Protein AF-A0A4U1ILH5-F1 (afdb_monomer_lite)

pLDDT: mean 87.6, std 11.23, range [43.59, 98.12]

Structure (mmCIF, N/CA/C/O backbone):
data_AF-A0A4U1ILH5-F1
#
_entry.id   AF-A0A4U1ILH5-F1
#
loop_
_atom_site.group_PDB
_atom_site.id
_atom_site.type_symbol
_atom_site.label_atom_id
_atom_site.label_alt_id
_atom_site.label_comp_id
_atom_site.label_asym_id
_atom_site.label_entity_id
_atom_site.label_seq_id
_atom_site.pdbx_PDB_ins_code
_atom_site.Cartn_x
_atom_site.Cartn_y
_atom_site.Cartn_z
_atom_site.occupancy
_atom_site.B_iso_or_equiv
_atom_site.auth_seq_id
_atom_site.auth_comp_id
_atom_site.auth_asym_id
_atom_site.auth_atom_id
_atom_site.pdbx_PDB_model_num
ATOM 1 N N . MET A 1 1 ? -15.796 -7.230 16.077 1.00 59.97 1 MET A N 1
ATOM 2 C CA . MET A 1 1 ? -16.077 -6.084 16.962 1.00 59.97 1 MET A CA 1
ATOM 3 C C . MET A 1 1 ? -17.569 -5.803 16.895 1.00 59.97 1 MET A C 1
ATOM 5 O O . MET A 1 1 ? -18.094 -5.691 15.792 1.00 59.97 1 MET A O 1
ATOM 9 N N . SER A 1 2 ? -18.261 -5.819 18.030 1.00 82.00 2 SER A N 1
ATOM 10 C CA . SER A 1 2 ? -19.707 -5.588 18.134 1.00 82.00 2 SER A CA 1
ATOM 11 C C . SER A 1 2 ? -20.023 -4.093 18.193 1.00 82.00 2 SER A C 1
ATOM 13 O O . SER A 1 2 ? -19.192 -3.300 18.627 1.00 82.00 2 SER A O 1
ATOM 15 N N . ALA A 1 3 ? -21.247 -3.700 17.831 1.00 75.50 3 ALA A N 1
ATOM 16 C CA . ALA A 1 3 ? -21.718 -2.323 18.009 1.00 75.50 3 ALA A CA 1
ATOM 17 C C . ALA A 1 3 ? -21.607 -1.857 19.474 1.00 75.50 3 ALA A C 1
ATOM 19 O O . ALA A 1 3 ? -21.273 -0.705 19.725 1.00 75.50 3 ALA A O 1
ATOM 20 N N . LYS A 1 4 ? -21.804 -2.773 20.436 1.00 81.50 4 LYS A N 1
ATOM 21 C CA . LYS A 1 4 ? -21.610 -2.495 21.869 1.00 81.50 4 LYS A CA 1
ATOM 22 C C . LYS A 1 4 ? -20.158 -2.173 22.228 1.00 81.50 4 LYS A C 1
ATOM 24 O O . LYS A 1 4 ? -19.938 -1.301 23.060 1.00 81.50 4 LYS A O 1
ATOM 29 N N . ASP A 1 5 ? -19.198 -2.841 21.590 1.00 84.88 5 ASP A N 1
ATOM 30 C CA . ASP A 1 5 ? -17.770 -2.619 21.846 1.00 84.88 5 ASP A CA 1
ATOM 31 C C . ASP A 1 5 ? -17.355 -1.223 21.368 1.00 84.88 5 ASP A C 1
ATOM 33 O O . ASP A 1 5 ? -16.575 -0.545 22.025 1.00 84.88 5 ASP A O 1
ATOM 37 N N . ILE A 1 6 ? -17.928 -0.767 20.248 1.00 82.69 6 ILE A N 1
ATOM 38 C CA . ILE A 1 6 ? -17.689 0.578 19.717 1.00 82.69 6 ILE A CA 1
ATOM 39 C C . ILE A 1 6 ? -18.263 1.636 20.664 1.00 82.69 6 ILE A C 1
ATOM 41 O O . ILE A 1 6 ? -17.571 2.599 20.968 1.00 82.69 6 ILE A O 1
ATOM 45 N N . THR A 1 7 ? -19.497 1.469 21.154 1.00 85.44 7 THR A N 1
ATOM 46 C CA . THR A 1 7 ? -20.119 2.445 22.068 1.00 85.44 7 THR A CA 1
ATOM 47 C C . THR A 1 7 ? -19.327 2.602 23.363 1.00 85.44 7 THR A C 1
ATOM 49 O O . THR A 1 7 ? -19.030 3.728 23.742 1.00 85.44 7 THR A O 1
ATOM 52 N N . ALA A 1 8 ? -18.912 1.494 23.985 1.00 85.94 8 ALA A N 1
ATOM 53 C CA . ALA A 1 8 ? -18.105 1.540 25.205 1.00 85.94 8 ALA A CA 1
ATOM 54 C C . ALA A 1 8 ? -16.776 2.286 24.993 1.00 85.94 8 ALA A C 1
ATOM 56 O O . ALA A 1 8 ? -16.373 3.085 25.829 1.00 85.94 8 ALA A O 1
ATOM 57 N N . LEU A 1 9 ? -16.131 2.081 23.841 1.00 85.44 9 LEU A N 1
ATOM 58 C CA . LEU A 1 9 ? -14.863 2.730 23.510 1.00 85.44 9 LEU A CA 1
ATOM 59 C C . LEU A 1 9 ? -15.027 4.233 23.233 1.00 85.44 9 LEU A C 1
ATOM 61 O O . LEU A 1 9 ? -14.127 5.011 23.528 1.00 85.44 9 LEU A O 1
ATOM 65 N N . LEU A 1 10 ? -16.173 4.653 22.686 1.00 88.69 10 LEU A N 1
ATOM 66 C CA . LEU A 1 10 ? -16.494 6.069 22.478 1.00 88.69 10 LEU A CA 1
ATOM 67 C C . LEU A 1 10 ? -16.787 6.800 23.794 1.00 88.69 10 LEU A C 1
ATOM 69 O O . LEU A 1 10 ? -16.413 7.965 23.916 1.00 88.69 10 LEU A O 1
ATOM 73 N N . ASP A 1 11 ? -17.404 6.126 24.767 1.00 90.56 11 ASP A N 1
ATOM 74 C CA . ASP A 1 11 ? -17.712 6.695 26.088 1.00 90.56 11 ASP A CA 1
ATOM 75 C C . ASP A 1 11 ? -16.444 6.992 26.913 1.00 90.56 11 ASP A C 1
ATOM 77 O O . ASP A 1 11 ? -16.452 7.862 27.784 1.00 90.56 11 ASP A O 1
ATOM 81 N N . GLU A 1 12 ? -15.336 6.307 26.620 1.00 93.38 12 GLU A N 1
ATOM 82 C CA . GLU A 1 12 ? -14.029 6.546 27.244 1.00 93.38 12 GLU A CA 1
ATOM 83 C C . GLU A 1 12 ? -13.269 7.740 26.632 1.00 93.38 12 GLU A C 1
ATOM 85 O O . GLU A 1 12 ? -12.266 8.197 27.190 1.00 93.38 12 GLU A O 1
ATOM 90 N N . LEU A 1 13 ? -13.719 8.275 25.490 1.00 92.12 13 LEU A N 1
ATOM 91 C CA . LEU A 1 13 ? -13.038 9.380 24.818 1.00 92.12 13 LEU A CA 1
ATOM 92 C C . LEU A 1 13 ? -13.353 10.730 25.468 1.00 92.12 13 LEU A C 1
ATOM 94 O O . LEU A 1 13 ? -14.481 11.046 25.839 1.00 92.12 13 LEU A O 1
ATOM 98 N N . SER A 1 14 ? -12.346 11.604 25.503 1.00 95.06 14 SER A N 1
ATOM 99 C CA . SER A 1 14 ? -12.575 13.019 25.796 1.00 95.06 14 SER A CA 1
ATOM 100 C C . SER A 1 14 ? -13.449 13.668 24.708 1.00 95.06 14 SER A C 1
ATOM 102 O O . SER A 1 14 ? -13.472 13.186 23.570 1.00 95.06 14 SER A O 1
ATOM 104 N N . PRO A 1 15 ? -14.093 14.821 24.976 1.00 93.56 15 PRO A N 1
ATOM 105 C CA . PRO A 1 15 ? -14.851 15.549 23.954 1.00 93.56 15 PRO A CA 1
ATOM 106 C C . PRO A 1 15 ? -14.040 15.858 22.686 1.00 93.56 15 PRO A C 1
ATOM 108 O O . PRO A 1 15 ? -14.568 15.805 21.578 1.00 93.56 15 PRO A O 1
ATOM 111 N N . ALA A 1 16 ? -12.739 16.132 22.833 1.00 91.69 16 ALA A N 1
ATOM 112 C CA . ALA A 1 16 ? -11.839 16.342 21.700 1.00 91.69 16 ALA A CA 1
ATOM 113 C C . ALA A 1 16 ? -11.599 15.045 20.902 1.00 91.69 16 ALA A C 1
ATOM 115 O O . ALA A 1 16 ? -11.564 15.067 19.669 1.00 91.69 16 ALA A O 1
ATOM 116 N N . GLY A 1 17 ? -11.476 13.908 21.594 1.00 89.62 17 GLY A N 1
ATOM 117 C CA . GLY A 1 17 ? -11.388 12.589 20.968 1.00 89.62 17 GLY A CA 1
ATOM 118 C C . GLY A 1 17 ? -12.653 12.246 20.182 1.00 89.62 17 GLY A C 1
ATOM 119 O O . GLY A 1 17 ? -12.566 11.893 19.008 1.00 89.62 17 GLY A O 1
ATOM 120 N N . LEU A 1 18 ? -13.829 12.450 20.779 1.00 92.06 18 LEU A N 1
ATOM 121 C CA . LEU A 1 18 ? -15.114 12.224 20.115 1.00 92.06 18 LEU A CA 1
ATOM 122 C C . LEU A 1 18 ? -15.286 13.118 18.877 1.00 92.06 18 LEU A C 1
ATOM 124 O O . LEU A 1 18 ? -15.651 12.627 17.810 1.00 92.06 18 LEU A O 1
ATOM 128 N N . ALA A 1 19 ? -14.939 14.406 18.975 1.00 90.44 19 ALA A N 1
ATOM 129 C CA . ALA A 1 19 ? -14.970 15.330 17.838 1.00 90.44 19 ALA A CA 1
ATOM 130 C C . ALA A 1 19 ? -14.046 14.882 16.689 1.00 90.44 19 ALA A C 1
ATOM 132 O O . ALA A 1 19 ? -14.387 15.042 15.515 1.00 90.44 19 ALA A O 1
ATOM 133 N N . SER A 1 20 ? -12.899 14.284 17.019 1.00 89.50 20 SER A N 1
ATOM 134 C CA . SER A 1 20 ? -11.957 13.744 16.033 1.00 89.50 20 SER A CA 1
ATOM 135 C C . SER A 1 20 ? -12.540 12.524 15.316 1.00 89.50 20 SER A C 1
ATOM 137 O O . SER A 1 20 ? -12.466 12.434 14.089 1.00 89.50 20 SER A O 1
ATOM 139 N N . VAL A 1 21 ? -13.195 11.623 16.057 1.00 90.62 21 VAL A N 1
ATOM 140 C CA . VAL A 1 21 ? -13.907 10.469 15.484 1.00 90.62 21 VAL A CA 1
ATOM 141 C C . VAL A 1 21 ? -15.063 10.920 14.592 1.00 90.62 21 VAL A C 1
ATOM 143 O O . VAL A 1 21 ? -15.218 10.409 13.483 1.00 90.62 21 VAL A O 1
ATOM 146 N N . GLU A 1 22 ? -15.855 11.906 15.017 1.00 91.88 22 GLU A N 1
ATOM 147 C CA . GLU A 1 22 ? -16.930 12.459 14.189 1.00 91.88 22 GLU A CA 1
ATOM 148 C C . GLU A 1 22 ? -16.410 13.072 12.887 1.00 91.88 22 GLU A C 1
ATOM 150 O O . GLU A 1 22 ? -16.999 12.854 11.823 1.00 91.88 22 GLU A O 1
ATOM 155 N N . ALA A 1 23 ? -15.324 13.847 12.959 1.00 90.44 23 ALA A N 1
ATOM 156 C CA . ALA A 1 23 ? -14.700 14.457 11.792 1.00 90.44 23 ALA A CA 1
ATOM 157 C C . ALA A 1 23 ? -14.208 13.386 10.811 1.00 90.44 23 ALA A C 1
ATOM 159 O O . ALA A 1 23 ? -14.522 13.454 9.621 1.00 90.44 23 ALA A O 1
ATOM 160 N N . PHE A 1 24 ? -13.537 12.349 11.318 1.00 87.62 24 PHE A N 1
ATOM 161 C CA . PHE A 1 24 ? -13.109 11.205 10.519 1.00 87.62 24 PHE A CA 1
ATOM 162 C C . PHE A 1 24 ? -14.300 10.486 9.869 1.00 87.62 24 PHE A 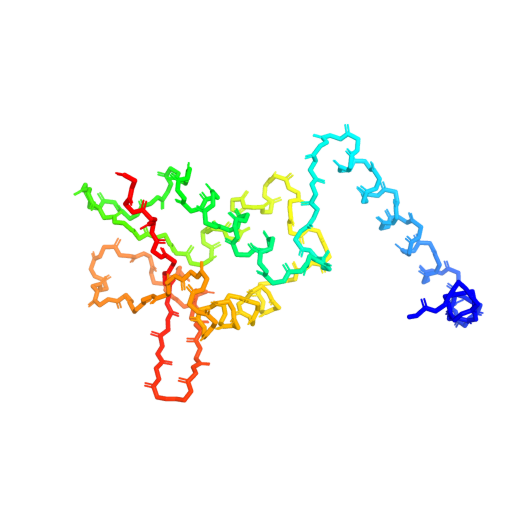C 1
ATOM 164 O O . PHE A 1 24 ? -14.310 10.257 8.662 1.00 87.62 24 PHE A O 1
ATOM 171 N N . ALA A 1 25 ? -15.362 10.208 10.629 1.00 88.88 25 ALA A N 1
ATOM 172 C CA . ALA A 1 25 ? -16.563 9.562 10.105 1.00 88.88 25 ALA A CA 1
ATOM 173 C C . ALA A 1 25 ? -17.274 10.410 9.033 1.00 88.88 25 ALA A C 1
ATOM 175 O O . ALA A 1 25 ? -17.847 9.871 8.085 1.00 88.88 25 ALA A O 1
ATOM 176 N N . ARG A 1 26 ? -17.263 11.746 9.148 1.00 89.62 26 ARG A N 1
ATOM 177 C CA . ARG A 1 26 ? -17.743 12.645 8.079 1.00 89.62 26 ARG A CA 1
ATOM 178 C C . ARG A 1 26 ? -16.872 12.519 6.832 1.00 89.62 26 ARG A C 1
ATOM 180 O O . ARG A 1 26 ? -17.424 12.311 5.757 1.00 89.62 26 ARG A O 1
ATOM 187 N N . GLN A 1 27 ? -15.553 12.551 6.987 1.00 87.62 27 GLN A N 1
ATOM 188 C CA . GLN A 1 27 ? -14.617 12.425 5.873 1.00 87.62 27 GLN A CA 1
ATOM 189 C C . GLN A 1 27 ? -14.785 11.097 5.121 1.00 87.62 27 GLN A C 1
ATOM 191 O O . GLN A 1 27 ? -14.866 11.104 3.894 1.00 87.62 27 GLN A O 1
ATOM 196 N N . VAL A 1 28 ? -14.899 9.971 5.834 1.00 86.50 28 VAL A N 1
ATOM 197 C CA . VAL A 1 28 ? -15.136 8.651 5.221 1.00 86.50 28 VAL A CA 1
ATOM 198 C C . VAL A 1 28 ? -16.449 8.641 4.436 1.00 86.50 28 VAL A C 1
ATOM 200 O O . VAL A 1 28 ? -16.453 8.266 3.267 1.00 86.50 28 VAL A O 1
ATOM 203 N N . ARG A 1 29 ? -17.545 9.153 5.012 1.00 86.56 29 ARG A N 1
ATOM 204 C CA . ARG A 1 29 ? -18.833 9.248 4.298 1.00 86.56 29 ARG A CA 1
ATOM 205 C C . ARG A 1 29 ? -18.760 10.117 3.046 1.00 86.56 29 ARG A C 1
ATOM 207 O O . ARG A 1 29 ? -19.399 9.806 2.044 1.00 86.56 29 ARG A O 1
ATOM 214 N N . ASP A 1 30 ? -18.017 11.218 3.086 1.00 88.56 30 ASP A N 1
ATOM 215 C CA . ASP A 1 30 ? -17.862 12.095 1.923 1.00 88.56 30 ASP A CA 1
ATOM 216 C C . ASP A 1 30 ? -17.076 11.406 0.796 1.00 88.56 30 ASP A C 1
ATOM 218 O O . ASP A 1 30 ? -17.391 11.595 -0.381 1.00 88.56 30 ASP A O 1
ATOM 222 N N . LEU A 1 31 ? -16.092 10.569 1.139 1.00 85.44 31 LEU A N 1
ATOM 223 C CA . LEU A 1 31 ? -15.371 9.734 0.176 1.00 85.44 31 LEU A CA 1
ATOM 224 C C . LEU A 1 31 ? -16.274 8.659 -0.431 1.00 85.44 31 LEU A C 1
ATOM 226 O O . LEU A 1 31 ? -16.315 8.525 -1.654 1.00 85.44 31 LEU A O 1
ATOM 230 N N . GLU A 1 32 ? -17.060 7.968 0.391 1.00 84.69 32 GLU A N 1
ATOM 231 C CA . GLU A 1 32 ? -18.023 6.964 -0.069 1.00 84.69 32 GLU A CA 1
ATOM 232 C C . GLU A 1 32 ? -19.040 7.566 -1.047 1.00 84.69 32 GLU A C 1
ATOM 234 O O . GLU A 1 32 ? -19.285 6.996 -2.110 1.00 84.69 32 GLU A O 1
ATOM 239 N N . ARG A 1 33 ? -19.567 8.768 -0.764 1.00 86.50 33 ARG A N 1
ATOM 240 C CA . ARG A 1 33 ? -20.456 9.494 -1.695 1.00 86.50 33 ARG A CA 1
ATOM 241 C C . ARG A 1 33 ? -19.790 9.828 -3.029 1.00 86.50 33 ARG A C 1
ATOM 243 O O . ARG A 1 33 ? -20.477 9.940 -4.039 1.00 86.50 33 ARG A O 1
ATOM 250 N N . ARG A 1 34 ? -18.466 9.995 -3.044 1.00 85.62 34 ARG A N 1
ATOM 251 C CA . ARG A 1 34 ? -17.662 10.209 -4.259 1.00 85.62 34 ARG A CA 1
ATOM 252 C C . ARG A 1 34 ? -17.280 8.896 -4.954 1.00 85.62 34 ARG A C 1
ATOM 254 O O . ARG A 1 34 ? -16.579 8.940 -5.961 1.00 85.62 34 ARG A O 1
ATOM 261 N N . GLY A 1 35 ? -17.699 7.745 -4.423 1.00 83.75 35 GLY A N 1
ATOM 262 C CA . GLY A 1 35 ? -17.301 6.423 -4.910 1.00 83.75 35 GLY A CA 1
ATOM 2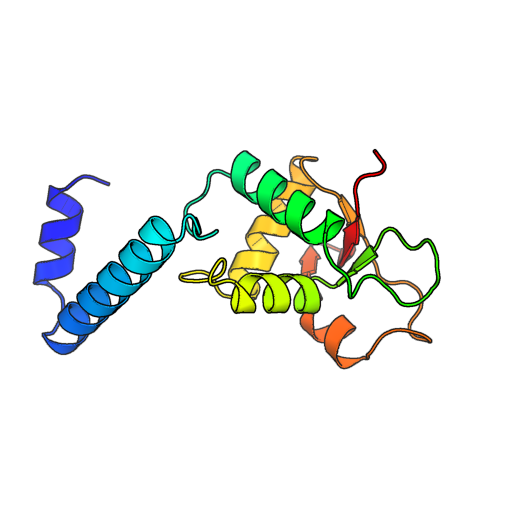63 C C . GLY A 1 35 ? -15.840 6.075 -4.610 1.00 83.75 35 GLY A C 1
ATOM 264 O O . GLY A 1 35 ? -15.276 5.183 -5.243 1.00 83.75 35 GLY A O 1
ATOM 265 N N . VAL A 1 36 ? -15.200 6.785 -3.676 1.00 84.06 36 VAL A N 1
ATOM 266 C CA . VAL A 1 36 ? -13.835 6.499 -3.230 1.00 84.06 36 VAL A CA 1
ATOM 267 C C . VAL A 1 36 ? -13.918 5.624 -1.989 1.00 84.06 36 VAL A C 1
ATOM 269 O O . VAL A 1 36 ? -14.271 6.093 -0.912 1.00 84.06 36 VAL A O 1
ATOM 272 N N . GLN A 1 37 ? -13.571 4.352 -2.139 1.00 83.06 37 GLN A N 1
ATOM 273 C CA . GLN A 1 37 ? -13.405 3.454 -1.004 1.00 83.06 37 GLN A CA 1
ATOM 274 C C . GLN A 1 37 ? -11.983 3.610 -0.434 1.00 83.06 37 GLN A C 1
ATOM 276 O O . GLN A 1 37 ? -11.019 3.434 -1.192 1.00 83.06 37 GLN A O 1
ATOM 281 N N . PRO A 1 38 ? -11.824 3.952 0.859 1.00 89.06 38 PRO A N 1
ATOM 282 C CA . PRO A 1 38 ? -10.518 3.979 1.505 1.00 89.06 38 PRO A CA 1
ATOM 283 C C . PRO A 1 38 ? -9.861 2.596 1.503 1.00 89.06 38 PRO A C 1
ATOM 285 O O . PRO A 1 38 ? -10.534 1.572 1.588 1.00 89.06 38 PRO A O 1
ATOM 288 N N . LEU A 1 39 ? -8.533 2.569 1.441 1.00 91.31 39 LEU A N 1
ATOM 289 C CA . LEU A 1 39 ? -7.739 1.342 1.538 1.00 91.31 39 LEU A CA 1
ATOM 290 C C . LEU A 1 39 ? -7.740 0.767 2.959 1.00 91.31 39 LEU A C 1
ATOM 292 O O . LEU A 1 39 ? -7.522 -0.431 3.144 1.00 91.31 39 LEU A O 1
ATOM 296 N N . SER A 1 40 ? -7.974 1.616 3.962 1.00 87.25 40 SER A N 1
ATOM 297 C CA . SER A 1 40 ? -8.049 1.214 5.361 1.00 87.25 40 SER A CA 1
ATOM 298 C C . SER A 1 40 ? -9.194 0.224 5.578 1.00 87.25 40 SER A C 1
ATOM 300 O O . SER A 1 40 ? -10.348 0.531 5.279 1.00 87.25 40 SER A O 1
ATOM 302 N N . GLY A 1 41 ? -8.884 -0.945 6.138 1.00 85.75 41 GLY A N 1
ATOM 303 C CA . GLY A 1 41 ? -9.886 -1.958 6.474 1.00 85.75 41 GLY A CA 1
ATOM 304 C C . GLY A 1 41 ? -10.364 -2.822 5.303 1.00 85.75 41 GLY A C 1
ATOM 305 O O . GLY A 1 41 ? -11.247 -3.653 5.509 1.00 85.75 41 GLY A O 1
ATOM 306 N N . LEU A 1 42 ? -9.790 -2.674 4.102 1.00 91.56 42 LEU A N 1
ATOM 307 C CA . LEU A 1 42 ? -10.042 -3.610 3.006 1.00 91.56 42 LEU A CA 1
ATOM 308 C C . LEU A 1 42 ? -9.513 -5.007 3.335 1.00 91.56 42 LEU A C 1
ATOM 310 O O . LEU A 1 42 ? -8.471 -5.162 3.977 1.00 91.56 42 LEU A O 1
ATOM 314 N N . ALA A 1 43 ? -10.203 -6.027 2.819 1.00 94.12 43 ALA A N 1
ATOM 315 C CA . ALA A 1 43 ? -9.630 -7.360 2.735 1.00 94.12 43 ALA A CA 1
ATOM 316 C C . ALA A 1 43 ? -8.365 -7.321 1.867 1.00 94.12 43 ALA A C 1
ATOM 318 O O . ALA A 1 43 ? -8.219 -6.484 0.972 1.00 94.12 43 ALA A O 1
ATOM 319 N N . ARG A 1 44 ? -7.429 -8.231 2.129 1.00 95.88 44 ARG A N 1
ATOM 320 C CA . ARG A 1 44 ? -6.110 -8.222 1.486 1.00 95.88 44 ARG A CA 1
ATOM 321 C C . ARG A 1 44 ? -6.203 -8.340 -0.039 1.00 95.88 44 ARG A C 1
ATOM 323 O O . ARG A 1 44 ? -5.418 -7.714 -0.746 1.00 95.88 44 ARG A O 1
ATOM 330 N N . GLU A 1 45 ? -7.146 -9.128 -0.536 1.00 96.12 45 GLU A N 1
ATOM 331 C CA . GLU A 1 45 ? -7.407 -9.346 -1.957 1.00 96.12 45 GLU A CA 1
ATOM 332 C C . GLU A 1 45 ? -7.909 -8.060 -2.629 1.00 96.12 45 GLU A C 1
ATOM 334 O O . GLU A 1 45 ? -7.368 -7.653 -3.659 1.00 96.12 45 GLU A O 1
ATOM 339 N N . ASP A 1 46 ? -8.859 -7.366 -1.998 1.00 95.75 46 ASP A N 1
ATOM 340 C CA . ASP A 1 46 ? -9.395 -6.090 -2.485 1.00 95.75 46 ASP A CA 1
ATOM 341 C C . ASP A 1 46 ? -8.343 -4.978 -2.424 1.00 95.75 46 ASP A C 1
ATOM 343 O O . ASP A 1 46 ? -8.193 -4.197 -3.367 1.00 95.75 46 ASP A O 1
ATOM 347 N N . PHE A 1 47 ? -7.557 -4.942 -1.342 1.00 96.62 47 PHE A N 1
ATOM 348 C CA . PHE A 1 47 ? -6.412 -4.047 -1.208 1.00 96.62 47 PHE A CA 1
ATOM 349 C C . PHE A 1 47 ? -5.422 -4.258 -2.358 1.00 96.62 47 PHE A C 1
ATOM 351 O O . PHE A 1 47 ? -5.061 -3.303 -3.048 1.00 96.62 47 PHE A O 1
ATOM 358 N N . ALA A 1 48 ? -5.017 -5.507 -2.609 1.00 97.06 48 ALA A N 1
ATOM 359 C CA . ALA A 1 48 ? -4.063 -5.834 -3.661 1.00 97.06 48 ALA A CA 1
ATOM 360 C C . ALA A 1 48 ? -4.597 -5.467 -5.052 1.00 97.06 48 ALA A C 1
ATOM 362 O O . ALA A 1 48 ? -3.890 -4.820 -5.825 1.00 97.06 48 ALA A O 1
ATOM 363 N N . ALA A 1 49 ? -5.855 -5.802 -5.351 1.00 95.69 49 ALA A N 1
ATOM 364 C CA . ALA A 1 49 ? -6.497 -5.453 -6.615 1.00 95.69 49 ALA A CA 1
ATOM 365 C C . ALA A 1 49 ? -6.556 -3.932 -6.824 1.00 95.69 49 ALA A C 1
ATOM 367 O O . ALA A 1 49 ? -6.262 -3.434 -7.915 1.00 95.69 49 ALA A O 1
ATOM 368 N N . ARG A 1 50 ? -6.882 -3.173 -5.771 1.00 94.81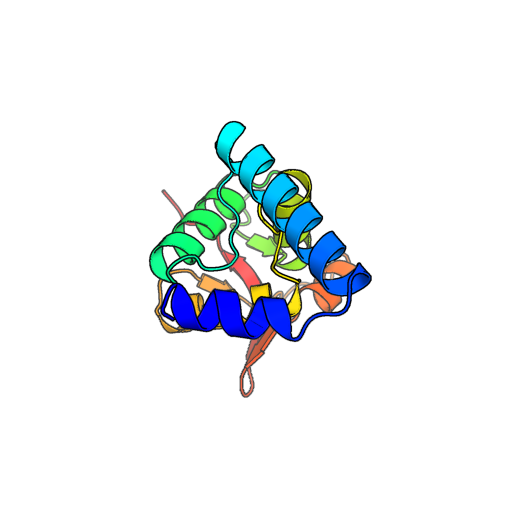 50 ARG A N 1
ATOM 369 C CA . ARG A 1 50 ? -6.967 -1.711 -5.830 1.00 94.81 50 ARG A CA 1
ATOM 370 C C . ARG A 1 50 ? -5.604 -1.065 -6.055 1.00 94.81 50 ARG A C 1
ATOM 372 O O . ARG A 1 50 ? -5.483 -0.193 -6.916 1.00 94.81 50 ARG A O 1
ATOM 379 N N . VAL A 1 51 ? -4.583 -1.514 -5.329 1.00 96.12 51 VAL A N 1
ATOM 380 C CA . VAL A 1 51 ? -3.195 -1.072 -5.516 1.00 96.12 51 VAL A CA 1
ATOM 381 C C . VAL A 1 51 ? -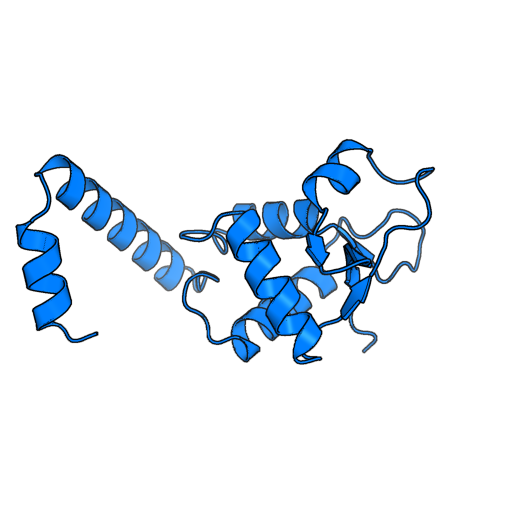2.709 -1.415 -6.921 1.00 96.12 51 VAL A C 1
ATOM 383 O O . VAL A 1 51 ? -2.116 -0.564 -7.577 1.00 96.12 51 VAL A O 1
ATOM 386 N N . GLN A 1 52 ? -2.990 -2.622 -7.416 1.00 96.06 52 GLN A N 1
ATOM 387 C CA . GLN A 1 52 ? -2.576 -3.040 -8.753 1.00 96.06 52 GLN A CA 1
ATOM 388 C C . GLN A 1 52 ? -3.242 -2.193 -9.842 1.00 96.06 52 GLN A C 1
ATOM 390 O O . GLN A 1 52 ? -2.575 -1.783 -10.791 1.00 96.06 52 GLN A O 1
ATOM 395 N N . ALA A 1 53 ? -4.532 -1.876 -9.700 1.00 93.62 53 ALA A N 1
ATOM 396 C CA . ALA A 1 53 ? -5.238 -0.983 -10.616 1.00 93.62 53 ALA A CA 1
ATOM 397 C C . ALA A 1 53 ? -4.632 0.431 -10.623 1.00 93.62 53 ALA A C 1
ATOM 399 O O . ALA A 1 53 ? -4.463 1.025 -11.692 1.00 93.62 53 ALA A O 1
ATOM 400 N N . ALA A 1 54 ? -4.256 0.949 -9.450 1.00 93.38 54 ALA A N 1
ATOM 401 C CA . ALA A 1 54 ? 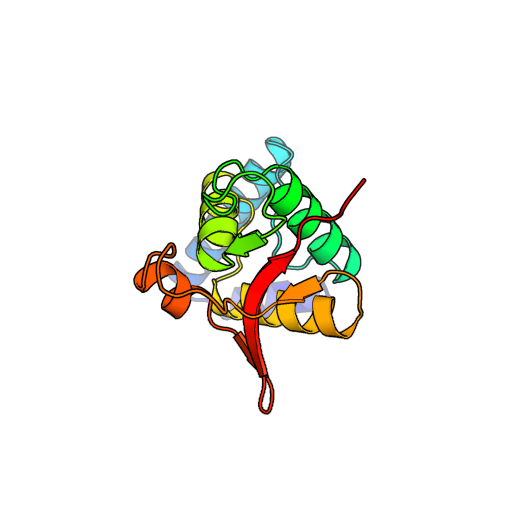-3.575 2.233 -9.325 1.00 93.38 54 ALA A CA 1
ATOM 402 C C . ALA A 1 54 ? -2.175 2.195 -9.959 1.00 93.38 54 ALA A C 1
ATOM 404 O O . ALA A 1 54 ? -1.871 3.039 -10.797 1.00 93.38 54 ALA A O 1
ATOM 405 N N . ALA A 1 55 ? -1.369 1.168 -9.675 1.00 93.25 55 ALA A N 1
ATOM 406 C CA . ALA A 1 55 ? -0.053 0.982 -10.287 1.00 93.25 55 ALA A CA 1
ATOM 407 C C . ALA A 1 55 ? -0.151 0.869 -11.819 1.00 93.25 55 ALA A C 1
ATOM 409 O O . ALA A 1 55 ? 0.638 1.467 -12.547 1.00 93.25 55 ALA A O 1
ATOM 410 N N . ASN A 1 56 ? -1.161 0.159 -12.328 1.00 91.31 56 ASN A N 1
ATOM 411 C CA . ASN A 1 56 ? -1.407 0.025 -13.762 1.00 91.31 56 ASN A CA 1
ATOM 412 C C . ASN A 1 56 ? -1.842 1.342 -14.423 1.00 91.31 56 ASN A C 1
ATOM 414 O O . ASN A 1 56 ? -1.602 1.510 -15.617 1.00 91.31 56 ASN A O 1
ATOM 418 N N . SER A 1 57 ? -2.456 2.256 -13.672 1.00 89.94 57 SER A N 1
ATOM 419 C CA . SER A 1 57 ? -2.940 3.555 -14.164 1.00 89.94 57 SER A CA 1
ATOM 420 C C . SER A 1 57 ? -1.968 4.708 -13.894 1.00 89.94 57 SER A C 1
ATOM 422 O O . SER A 1 57 ? -2.182 5.815 -14.393 1.00 89.94 57 SER A O 1
ATOM 424 N N . SER A 1 58 ? -0.919 4.464 -13.103 1.00 88.56 58 SER A N 1
ATOM 425 C CA . SER A 1 58 ? 0.053 5.474 -12.698 1.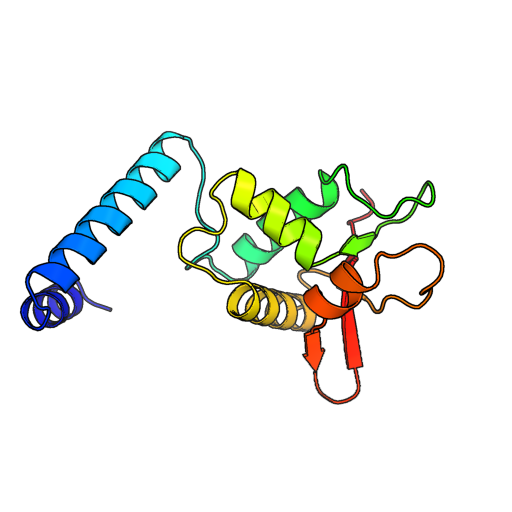00 88.56 58 SER A CA 1
ATOM 426 C C . SER A 1 58 ? 0.774 6.050 -13.913 1.00 88.56 58 SER A C 1
ATOM 428 O O . SER A 1 58 ? 1.314 5.326 -14.755 1.00 88.56 58 SER A O 1
ATOM 430 N N . ARG A 1 59 ? 0.774 7.381 -14.003 1.00 81.44 59 ARG A N 1
ATOM 431 C CA . ARG A 1 59 ? 1.488 8.127 -15.052 1.00 81.44 59 ARG A CA 1
ATOM 432 C C . ARG A 1 59 ? 2.923 8.445 -14.655 1.00 81.44 59 ARG A C 1
ATOM 434 O O . ARG A 1 59 ? 3.724 8.757 -15.526 1.00 81.44 59 ARG A O 1
ATOM 441 N N . ASN A 1 60 ? 3.234 8.320 -13.367 1.00 75.31 60 ASN A N 1
ATOM 442 C CA . ASN A 1 60 ? 4.562 8.519 -12.802 1.00 75.31 60 ASN A CA 1
ATOM 443 C C . ASN A 1 60 ? 5.316 7.186 -12.669 1.00 75.31 60 ASN A C 1
ATOM 445 O O . ASN A 1 60 ? 6.159 7.013 -11.788 1.00 75.31 60 ASN A O 1
ATOM 449 N N . ALA A 1 61 ? 4.996 6.229 -13.548 1.00 67.75 61 ALA A N 1
ATOM 450 C CA . ALA A 1 61 ? 5.809 5.041 -13.730 1.00 67.75 61 ALA A CA 1
ATOM 451 C C . ALA A 1 61 ? 7.228 5.447 -14.150 1.00 67.75 61 ALA A C 1
ATOM 453 O O . ALA A 1 61 ? 7.458 6.524 -14.704 1.00 67.75 61 ALA A O 1
ATOM 454 N N . TRP A 1 62 ? 8.177 4.571 -13.850 1.00 68.25 62 TRP A N 1
ATOM 455 C CA . TRP A 1 62 ? 9.596 4.838 -14.012 1.00 68.25 62 TRP A CA 1
ATOM 456 C C . TRP A 1 62 ? 9.950 5.414 -15.412 1.00 68.25 62 TRP A C 1
ATOM 458 O O . TRP A 1 62 ? 9.450 4.933 -16.432 1.00 68.25 62 TRP A O 1
ATOM 468 N N . PRO A 1 63 ? 10.804 6.459 -15.492 1.00 53.75 63 PRO A N 1
ATOM 469 C CA . PRO A 1 63 ? 10.949 7.306 -16.686 1.00 53.75 63 PRO A CA 1
ATOM 470 C C . PRO A 1 63 ? 11.573 6.610 -17.905 1.00 53.75 63 PRO A C 1
ATOM 472 O O . PRO A 1 63 ? 11.517 7.134 -19.018 1.00 53.75 63 PRO A O 1
ATOM 475 N N . THR A 1 64 ? 12.155 5.421 -17.738 1.00 59.72 64 THR A N 1
ATOM 476 C CA . THR A 1 64 ? 12.591 4.604 -18.874 1.00 59.72 64 THR A CA 1
ATOM 477 C C . THR A 1 64 ? 11.368 3.968 -19.540 1.00 59.72 64 THR A C 1
ATOM 479 O O . THR A 1 64 ? 10.663 3.160 -18.928 1.00 59.72 64 THR A O 1
ATOM 482 N N . SER A 1 65 ? 11.118 4.337 -20.800 1.00 43.59 65 SER A N 1
ATOM 483 C CA . SER A 1 65 ? 10.021 3.822 -21.625 1.00 43.59 65 SER A CA 1
ATOM 484 C C . SER A 1 65 ? 9.933 2.292 -21.552 1.00 43.59 65 SER A C 1
ATOM 486 O O . SER A 1 65 ? 10.887 1.604 -21.913 1.00 43.59 65 SER A O 1
ATOM 488 N N . GLY A 1 66 ? 8.793 1.763 -21.095 1.00 55.78 66 GLY A N 1
ATOM 489 C CA . GLY A 1 66 ? 8.532 0.318 -21.009 1.00 55.78 66 GLY A CA 1
ATOM 490 C C . GLY A 1 66 ? 8.806 -0.328 -19.648 1.00 55.78 66 GLY A C 1
ATOM 491 O O . GLY A 1 66 ? 8.798 -1.552 -19.543 1.00 55.78 66 GLY A O 1
ATOM 492 N N . SER A 1 67 ? 9.056 0.457 -18.601 1.00 65.50 67 SER A N 1
ATOM 493 C CA . SER A 1 67 ? 9.250 -0.085 -17.258 1.00 65.50 67 SER A CA 1
ATOM 494 C C . SER A 1 67 ? 7.915 -0.340 -16.542 1.00 65.50 67 SER A C 1
ATOM 496 O O . SER A 1 67 ? 7.116 0.557 -16.275 1.00 65.50 67 SER A O 1
ATOM 498 N N . ASP A 1 68 ? 7.690 -1.604 -16.186 1.00 83.56 68 ASP A N 1
ATOM 499 C CA . ASP A 1 68 ? 6.529 -2.073 -15.421 1.00 83.56 68 ASP A CA 1
ATOM 500 C C . ASP A 1 68 ? 6.660 -1.735 -13.921 1.00 83.56 68 ASP A C 1
ATOM 502 O O . ASP A 1 68 ? 6.291 -2.545 -13.082 1.00 83.56 68 ASP A O 1
ATOM 506 N N . LYS A 1 69 ? 7.258 -0.597 -13.541 1.00 87.88 69 LYS A N 1
ATOM 507 C CA . LYS A 1 69 ? 7.669 -0.308 -12.153 1.00 87.88 69 LYS A CA 1
ATOM 508 C C . LYS A 1 69 ? 7.109 1.023 -11.665 1.00 87.88 69 LYS A C 1
ATOM 510 O O . LYS A 1 69 ? 7.282 2.046 -12.326 1.00 87.88 69 LYS A O 1
ATOM 515 N N . VAL A 1 70 ? 6.502 1.010 -10.481 1.00 91.00 70 VAL A N 1
ATOM 516 C CA . VAL A 1 70 ? 6.009 2.210 -9.788 1.00 91.00 70 VAL A CA 1
ATOM 517 C C . VAL A 1 70 ? 6.542 2.217 -8.360 1.00 91.00 70 VAL A C 1
ATOM 519 O O . VAL A 1 70 ? 6.415 1.217 -7.656 1.00 91.00 70 VAL A O 1
ATOM 522 N N . PHE A 1 71 ? 7.141 3.325 -7.926 1.00 91.94 71 PHE A N 1
ATOM 523 C CA . PHE A 1 71 ? 7.614 3.480 -6.548 1.00 91.94 71 PHE A CA 1
ATOM 524 C C . PHE A 1 71 ? 6.470 3.419 -5.541 1.00 91.94 71 PHE A C 1
ATOM 526 O O . PHE A 1 71 ? 5.389 3.954 -5.782 1.00 91.94 71 PHE A O 1
ATOM 533 N N . VAL A 1 72 ? 6.724 2.801 -4.387 1.00 94.88 72 VAL A N 1
ATOM 534 C CA . VAL A 1 72 ? 5.743 2.713 -3.298 1.00 94.88 72 VAL A CA 1
ATOM 535 C C . VAL A 1 72 ? 5.370 4.104 -2.774 1.00 94.88 72 VAL A C 1
ATOM 537 O O . VAL A 1 72 ? 4.186 4.367 -2.579 1.00 94.88 72 VAL A O 1
ATOM 540 N N . SER A 1 73 ? 6.345 5.006 -2.602 1.00 93.75 73 SER A N 1
ATOM 541 C CA . SER A 1 73 ? 6.120 6.394 -2.163 1.00 93.75 73 SER A CA 1
ATOM 542 C C . SER A 1 73 ? 5.240 7.167 -3.145 1.00 93.75 73 SER A C 1
ATOM 544 O O . SER A 1 73 ? 4.256 7.788 -2.745 1.00 93.75 73 SER A O 1
ATOM 546 N N . VAL A 1 74 ? 5.562 7.078 -4.437 1.00 92.25 74 VAL A N 1
ATOM 547 C CA . VAL A 1 74 ? 4.826 7.737 -5.523 1.00 92.25 74 VAL A CA 1
ATOM 548 C C . VAL A 1 74 ? 3.404 7.198 -5.609 1.00 92.25 74 VAL A C 1
ATOM 550 O O . VAL A 1 74 ? 2.452 7.974 -5.636 1.00 92.25 74 VAL A O 1
ATOM 553 N N . LEU A 1 75 ? 3.240 5.874 -5.580 1.00 94.50 75 LEU A N 1
ATOM 554 C CA . LEU A 1 75 ? 1.925 5.243 -5.629 1.00 94.50 75 LEU A CA 1
ATOM 555 C C . LEU A 1 75 ? 1.062 5.644 -4.428 1.00 94.50 75 LEU A C 1
ATOM 557 O O . LEU A 1 75 ? -0.120 5.946 -4.588 1.00 94.50 75 LEU A O 1
ATOM 561 N N . PHE A 1 76 ? 1.650 5.688 -3.231 1.00 96.12 76 PHE A N 1
ATOM 562 C CA . PHE A 1 76 ? 0.957 6.149 -2.032 1.00 96.12 76 PHE A CA 1
ATOM 563 C C . PHE A 1 76 ? 0.526 7.615 -2.153 1.00 96.12 76 PHE A C 1
ATOM 565 O O . PHE A 1 76 ? -0.614 7.939 -1.826 1.00 96.12 76 PHE A O 1
ATOM 572 N N . ALA A 1 77 ? 1.386 8.492 -2.675 1.00 94.19 77 ALA A N 1
ATOM 573 C CA . ALA A 1 77 ? 1.053 9.897 -2.899 1.00 94.19 77 ALA A CA 1
ATOM 574 C C . ALA A 1 77 ? -0.077 10.078 -3.931 1.00 94.19 77 ALA A C 1
ATOM 576 O O . ALA A 1 77 ? -0.993 10.873 -3.711 1.00 94.19 77 ALA A O 1
ATOM 577 N N . GLU A 1 78 ? -0.070 9.309 -5.024 1.00 93.50 78 GLU A N 1
ATOM 578 C CA . GLU A 1 78 ? -1.152 9.311 -6.020 1.00 93.50 78 GLU A CA 1
ATOM 579 C C . GLU A 1 78 ? -2.485 8.847 -5.416 1.00 93.50 78 GLU A C 1
ATOM 581 O O . GLU A 1 78 ? -3.529 9.476 -5.614 1.00 93.50 78 GLU A O 1
ATOM 586 N N . LEU A 1 79 ? -2.456 7.775 -4.621 1.00 94.00 79 LEU A N 1
ATOM 587 C CA . LEU A 1 79 ? -3.624 7.284 -3.892 1.00 94.00 79 LEU A CA 1
ATOM 588 C C . LEU A 1 79 ? -4.119 8.319 -2.871 1.00 94.00 79 LEU A C 1
ATOM 590 O O . LEU A 1 79 ? -5.329 8.544 -2.770 1.00 94.00 79 LEU A O 1
ATOM 594 N N . ALA A 1 80 ? -3.211 9.000 -2.171 1.00 93.69 80 ALA A N 1
ATOM 595 C CA . ALA A 1 80 ? -3.539 10.049 -1.212 1.00 93.69 80 ALA A CA 1
ATOM 596 C C . ALA A 1 80 ? -4.226 11.247 -1.876 1.00 93.69 80 ALA A C 1
ATOM 598 O O . ALA A 1 80 ? -5.234 11.731 -1.360 1.00 93.69 80 ALA A O 1
ATOM 599 N N . ALA A 1 81 ? -3.770 11.664 -3.060 1.00 91.88 81 ALA A N 1
ATOM 600 C CA . ALA A 1 81 ? -4.406 12.733 -3.832 1.00 91.88 81 ALA A CA 1
ATOM 601 C C . ALA A 1 81 ? -5.869 12.413 -4.204 1.00 91.88 81 ALA A C 1
ATOM 603 O O . ALA A 1 81 ? -6.700 13.315 -4.312 1.00 91.88 81 ALA A O 1
ATOM 604 N N . SER A 1 82 ? -6.212 11.128 -4.350 1.00 89.12 82 SER A N 1
ATOM 605 C CA . SER A 1 82 ? -7.596 10.680 -4.573 1.00 89.12 82 SER A CA 1
ATOM 606 C C . SER A 1 82 ? -8.429 10.531 -3.289 1.00 89.12 82 SER A C 1
ATOM 608 O O . SER A 1 82 ? -9.648 10.377 -3.367 1.00 89.12 82 SER A O 1
ATOM 610 N N . GLY A 1 83 ? -7.800 10.601 -2.111 1.00 91.06 83 GLY A N 1
ATOM 611 C CA . GLY A 1 83 ? -8.415 10.329 -0.809 1.00 91.06 83 GLY A CA 1
ATOM 612 C C . GLY A 1 83 ? -8.449 8.847 -0.420 1.00 91.06 83 GLY A C 1
ATOM 613 O O . GLY A 1 83 ? -9.014 8.504 0.614 1.00 91.06 83 GLY A O 1
ATOM 614 N N . ALA A 1 84 ? -7.840 7.957 -1.209 1.00 92.00 84 ALA A N 1
ATOM 615 C CA . ALA A 1 84 ? -7.872 6.515 -0.963 1.00 92.00 84 ALA A CA 1
ATOM 616 C C . ALA A 1 84 ? -7.032 6.077 0.252 1.00 92.00 84 ALA A C 1
ATOM 618 O O . ALA A 1 84 ? -7.257 4.995 0.783 1.00 92.00 84 ALA A O 1
ATOM 619 N N . THR A 1 85 ? -6.085 6.896 0.716 1.00 94.25 85 THR A N 1
ATOM 620 C CA . THR A 1 85 ? -5.234 6.584 1.881 1.00 94.25 85 THR A CA 1
ATOM 621 C C . THR A 1 85 ? -5.782 7.131 3.202 1.00 94.25 85 THR A C 1
ATOM 623 O O . THR A 1 85 ? -5.102 7.078 4.223 1.00 94.25 85 THR A O 1
ATOM 626 N N . VAL A 1 86 ? -7.010 7.661 3.233 1.00 92.06 86 VAL A N 1
ATOM 627 C CA . VAL A 1 86 ? -7.621 8.081 4.502 1.00 92.06 86 VAL A CA 1
ATOM 628 C C . VAL A 1 86 ? -7.681 6.891 5.461 1.00 92.06 86 VAL A C 1
ATOM 630 O O . VAL A 1 86 ? -8.165 5.825 5.098 1.00 92.06 86 VAL A O 1
ATOM 633 N N . GLY A 1 87 ? -7.160 7.079 6.676 1.00 89.38 87 GLY A N 1
ATOM 634 C CA . GLY A 1 87 ? -7.101 6.035 7.702 1.00 89.38 87 GLY A CA 1
ATOM 635 C C . GLY A 1 87 ? -5.938 5.044 7.569 1.00 89.38 87 GLY A C 1
ATOM 636 O O . GLY A 1 87 ? -5.908 4.074 8.321 1.00 89.38 87 GLY A O 1
ATOM 637 N N . ILE A 1 88 ? -4.991 5.255 6.646 1.00 93.88 88 ILE A N 1
ATOM 638 C CA . ILE A 1 88 ? -3.777 4.437 6.522 1.00 93.88 88 ILE A CA 1
ATOM 639 C C . ILE A 1 88 ? -2.554 5.322 6.240 1.00 93.88 88 ILE A C 1
ATOM 641 O O . ILE A 1 88 ? -2.563 6.148 5.329 1.00 93.88 88 ILE A O 1
ATOM 645 N N . ASP A 1 89 ? -1.494 5.166 7.030 1.00 95.81 89 ASP A N 1
ATOM 646 C CA . ASP A 1 89 ? -0.218 5.837 6.779 1.00 95.81 89 ASP A CA 1
ATOM 647 C C . ASP A 1 89 ? 0.674 5.022 5.825 1.00 95.81 89 ASP A C 1
ATOM 649 O O . ASP A 1 89 ? 0.323 3.924 5.381 1.00 95.81 89 ASP A O 1
ATOM 653 N N . LEU A 1 90 ? 1.830 5.583 5.466 1.00 95.88 90 LEU A N 1
ATOM 654 C CA . LEU A 1 90 ? 2.746 4.947 4.523 1.00 95.88 90 LEU A CA 1
ATOM 655 C C . LEU A 1 90 ? 3.320 3.627 5.067 1.00 95.88 90 LEU A C 1
ATOM 657 O O . LEU A 1 90 ? 3.502 2.687 4.295 1.00 95.88 90 LEU A O 1
ATOM 661 N N . ASP A 1 91 ? 3.584 3.524 6.367 1.00 96.31 91 ASP A N 1
ATOM 662 C CA . ASP A 1 91 ? 4.180 2.323 6.959 1.00 96.31 91 ASP A CA 1
ATOM 663 C C . ASP A 1 91 ? 3.167 1.176 7.043 1.00 96.31 91 ASP A C 1
ATOM 665 O O . ASP A 1 91 ? 3.473 0.042 6.663 1.00 96.31 91 ASP A O 1
ATOM 669 N N . ALA A 1 92 ? 1.926 1.467 7.435 1.00 96.38 92 ALA A N 1
ATOM 670 C CA . ALA A 1 92 ? 0.820 0.520 7.382 1.00 96.38 92 ALA A CA 1
ATOM 671 C C . ALA A 1 92 ? 0.527 0.092 5.936 1.00 96.38 92 ALA A C 1
ATOM 673 O O . ALA A 1 92 ? 0.341 -1.096 5.665 1.00 96.38 92 ALA A O 1
ATOM 674 N N . PHE A 1 93 ? 0.568 1.027 4.982 1.00 97.94 93 PHE A N 1
ATOM 675 C CA . PHE A 1 93 ? 0.440 0.713 3.559 1.00 97.94 93 PHE A CA 1
ATOM 676 C C . PHE A 1 93 ? 1.537 -0.249 3.083 1.00 97.94 93 PHE A C 1
ATOM 678 O O . PHE A 1 93 ? 1.237 -1.255 2.438 1.00 97.94 93 PHE A O 1
ATOM 685 N N . LYS A 1 94 ? 2.800 0.000 3.450 1.00 98.12 94 LYS A N 1
ATOM 686 C CA . LYS A 1 94 ? 3.939 -0.889 3.166 1.00 98.12 94 LYS A CA 1
ATOM 687 C C . LYS A 1 94 ? 3.770 -2.275 3.787 1.00 98.12 94 LYS A C 1
ATOM 689 O O . LYS A 1 94 ? 4.068 -3.272 3.129 1.00 98.12 94 LYS A O 1
ATOM 694 N N . ALA A 1 95 ? 3.268 -2.358 5.018 1.00 97.25 95 ALA A N 1
ATOM 695 C CA . ALA A 1 95 ? 2.980 -3.634 5.667 1.00 97.25 95 ALA A CA 1
ATOM 696 C C . ALA A 1 95 ? 1.910 -4.425 4.892 1.00 97.25 95 ALA A C 1
ATOM 698 O O . ALA A 1 95 ? 2.106 -5.605 4.595 1.00 97.25 95 ALA A O 1
ATOM 699 N N . CYS A 1 96 ? 0.823 -3.769 4.473 1.00 97.56 96 CYS A N 1
ATOM 700 C CA . CYS A 1 96 ? -0.208 -4.387 3.638 1.00 97.56 96 CYS A CA 1
ATOM 701 C C . CYS A 1 96 ? 0.338 -4.837 2.270 1.00 97.56 96 CYS A C 1
ATOM 703 O O . CYS A 1 96 ? 0.011 -5.935 1.816 1.00 97.56 96 CYS A O 1
ATOM 705 N N . LEU A 1 97 ? 1.206 -4.041 1.631 1.00 98.06 97 LEU A N 1
ATOM 706 C CA . LEU A 1 97 ? 1.886 -4.421 0.386 1.00 98.06 97 LEU A CA 1
ATOM 707 C C . LEU A 1 97 ? 2.738 -5.678 0.558 1.00 98.06 97 LEU A C 1
ATOM 709 O O . LEU A 1 97 ? 2.692 -6.569 -0.290 1.00 98.06 97 LEU A O 1
ATOM 713 N N . LEU A 1 98 ? 3.508 -5.759 1.644 1.00 98.06 98 LEU A N 1
ATOM 714 C CA . LEU A 1 98 ? 4.353 -6.913 1.930 1.00 98.06 98 LEU A CA 1
ATOM 715 C C . LEU A 1 98 ? 3.514 -8.182 2.114 1.00 98.06 98 LEU A C 1
ATOM 717 O O . LEU A 1 98 ? 3.830 -9.220 1.533 1.00 98.06 98 LEU A O 1
ATOM 721 N N . GLU A 1 99 ? 2.421 -8.104 2.869 1.00 97.50 99 GLU A N 1
ATOM 722 C CA . GLU A 1 99 ? 1.520 -9.241 3.076 1.00 97.50 99 GLU A CA 1
ATOM 723 C C . GLU A 1 99 ? 0.817 -9.669 1.779 1.00 97.50 99 GLU A C 1
ATOM 725 O O . GLU A 1 99 ? 0.714 -10.866 1.494 1.00 97.50 99 GLU A O 1
ATOM 730 N N . ALA A 1 100 ? 0.395 -8.717 0.943 1.00 97.50 100 ALA A N 1
ATOM 731 C CA . ALA A 1 100 ? -0.159 -9.001 -0.380 1.00 97.50 100 ALA A CA 1
ATOM 732 C C . ALA A 1 100 ? 0.879 -9.646 -1.318 1.00 97.50 100 ALA A C 1
ATOM 734 O O . ALA A 1 100 ? 0.562 -10.594 -2.042 1.00 97.50 100 ALA A O 1
ATOM 735 N N . HIS A 1 101 ? 2.131 -9.187 -1.270 1.00 97.25 101 HIS A N 1
ATOM 736 C CA . HIS A 1 101 ? 3.228 -9.762 -2.042 1.00 97.25 101 HIS A CA 1
ATOM 737 C C . HIS A 1 101 ? 3.535 -11.203 -1.634 1.00 97.25 101 HIS A C 1
ATOM 739 O O . HIS A 1 101 ? 3.640 -12.089 -2.482 1.00 97.25 101 HIS A O 1
ATOM 745 N N . ARG A 1 102 ? 3.609 -11.465 -0.326 1.00 96.62 102 ARG A N 1
ATOM 746 C CA . ARG A 1 102 ? 3.823 -12.812 0.225 1.00 96.62 102 ARG A CA 1
ATOM 747 C C . ARG A 1 102 ? 2.690 -13.771 -0.140 1.00 96.62 102 ARG A C 1
ATOM 749 O O . ARG A 1 102 ? 2.943 -14.953 -0.359 1.00 96.62 102 ARG A O 1
ATOM 756 N N . ALA A 1 103 ? 1.468 -13.257 -0.267 1.00 97.19 103 ALA A N 1
ATOM 757 C CA . ALA A 1 103 ? 0.308 -13.995 -0.759 1.00 97.19 103 ALA A CA 1
ATOM 758 C C . ALA A 1 103 ? 0.256 -14.136 -2.296 1.00 97.19 103 ALA A C 1
ATOM 760 O O . ALA A 1 103 ? -0.676 -14.743 -2.813 1.00 97.19 103 ALA A O 1
ATOM 761 N N . ARG A 1 104 ? 1.247 -13.605 -3.031 1.00 96.69 104 ARG A N 1
ATOM 762 C CA . ARG A 1 104 ? 1.320 -13.588 -4.506 1.00 96.69 104 ARG A CA 1
ATOM 763 C C . ARG A 1 104 ? 0.152 -12.864 -5.187 1.00 96.69 104 ARG A C 1
ATOM 765 O O . ARG A 1 104 ? -0.144 -13.136 -6.346 1.00 96.69 104 ARG A O 1
ATOM 772 N N . LEU A 1 105 ? -0.489 -11.933 -4.483 1.00 97.06 105 LEU A N 1
ATOM 773 C CA . LEU A 1 105 ? -1.583 -11.117 -5.020 1.00 97.06 105 LEU A CA 1
ATOM 774 C C . LEU A 1 105 ? -1.066 -9.909 -5.815 1.00 97.06 105 LEU A C 1
ATOM 776 O O . LEU A 1 105 ? -1.765 -9.389 -6.678 1.00 97.06 105 LEU A O 1
ATOM 780 N N . LEU A 1 106 ? 0.165 -9.477 -5.530 1.00 96.38 106 LEU A N 1
ATOM 781 C CA . LEU A 1 106 ? 0.906 -8.473 -6.290 1.00 96.38 106 LEU A CA 1
ATOM 782 C C . LEU A 1 106 ? 2.406 -8.780 -6.244 1.00 96.38 106 LEU A C 1
ATOM 784 O O . LEU A 1 106 ? 2.872 -9.571 -5.417 1.00 96.38 106 LEU A O 1
ATOM 788 N N . SER A 1 107 ? 3.187 -8.141 -7.112 1.00 95.75 107 SER A N 1
ATOM 789 C CA . SER A 1 107 ? 4.640 -8.311 -7.120 1.00 95.75 107 SER A CA 1
ATOM 790 C C . SER A 1 107 ? 5.344 -7.039 -6.673 1.00 95.75 107 SER A C 1
ATOM 792 O O . SER A 1 107 ? 5.141 -5.971 -7.248 1.00 95.75 107 SER A O 1
ATOM 794 N N . LEU A 1 108 ? 6.213 -7.178 -5.676 1.00 95.75 108 LEU A N 1
ATOM 795 C CA . LEU A 1 108 ? 7.182 -6.165 -5.288 1.00 95.75 108 LEU A CA 1
ATOM 796 C C . LEU A 1 108 ? 8.547 -6.505 -5.889 1.00 95.75 108 LEU A C 1
ATOM 798 O O . LEU A 1 108 ? 8.868 -7.675 -6.095 1.00 95.75 108 LEU A O 1
ATOM 802 N N . SER A 1 109 ? 9.356 -5.488 -6.170 1.00 92.50 109 SER A N 1
ATOM 803 C CA . SER A 1 109 ? 10.727 -5.664 -6.654 1.00 92.50 109 SER A CA 1
ATOM 804 C C . SER A 1 109 ? 11.679 -4.661 -6.014 1.00 92.50 109 SER A C 1
ATOM 806 O O . SER A 1 109 ? 11.282 -3.592 -5.532 1.00 92.50 109 SER A O 1
ATOM 808 N N . ARG A 1 110 ? 12.966 -5.007 -6.041 1.00 90.38 110 ARG A N 1
ATOM 809 C CA . ARG A 1 110 ? 14.056 -4.081 -5.754 1.00 90.38 110 ARG A CA 1
ATOM 810 C C . ARG A 1 110 ? 14.213 -3.066 -6.891 1.00 90.38 110 ARG A C 1
ATOM 812 O O . ARG A 1 110 ? 13.891 -3.348 -8.051 1.00 90.38 110 ARG A O 1
ATOM 819 N N . CYS A 1 111 ? 14.687 -1.877 -6.535 1.00 84.12 111 CYS A N 1
ATOM 820 C CA . CYS A 1 111 ? 15.203 -0.897 -7.475 1.00 84.12 111 CYS A CA 1
ATOM 821 C C . CYS A 1 111 ? 16.724 -1.082 -7.593 1.00 84.12 111 CYS A C 1
ATOM 823 O O . CYS A 1 111 ? 17.451 -0.784 -6.650 1.00 84.12 111 CYS A O 1
ATOM 825 N N . ASP A 1 112 ? 17.194 -1.600 -8.730 1.00 70.69 112 ASP A N 1
ATOM 826 C CA . ASP A 1 112 ? 18.616 -1.926 -8.931 1.00 70.69 112 ASP A CA 1
ATOM 827 C C . ASP A 1 112 ? 19.413 -0.784 -9.587 1.00 70.69 112 ASP A C 1
ATOM 829 O O . ASP A 1 112 ? 20.640 -0.818 -9.596 1.00 70.69 112 ASP A O 1
ATOM 833 N N . LEU A 1 113 ? 18.737 0.242 -10.122 1.00 62.47 113 LEU A N 1
ATOM 834 C CA . LEU A 1 113 ? 19.371 1.332 -10.867 1.00 62.47 113 LEU A CA 1
ATOM 835 C C . LEU A 1 113 ? 19.182 2.671 -10.142 1.00 62.47 113 LEU A C 1
ATOM 837 O O . LEU A 1 113 ? 18.142 3.310 -10.256 1.00 62.47 113 LEU A O 1
ATOM 841 N N . VAL A 1 114 ? 20.194 3.108 -9.396 1.00 57.75 114 VAL A N 1
ATOM 842 C CA . VAL A 1 114 ? 20.188 4.402 -8.681 1.00 57.75 114 VAL A CA 1
ATOM 843 C C . VAL A 1 114 ? 20.249 5.594 -9.654 1.00 57.75 114 VAL A C 1
ATOM 845 O O . VAL A 1 114 ? 19.841 6.694 -9.307 1.00 57.75 114 VAL A O 1
ATOM 848 N N . GLU A 1 115 ? 20.683 5.386 -10.901 1.00 52.97 115 GLU A N 1
ATOM 849 C CA . GLU A 1 115 ? 21.002 6.482 -11.832 1.00 52.97 115 GLU A CA 1
ATOM 850 C C . GLU A 1 115 ? 19.792 7.188 -12.478 1.00 52.97 115 GLU A C 1
ATOM 852 O O . GLU A 1 115 ? 19.970 8.236 -13.092 1.00 52.97 115 GLU A O 1
ATOM 857 N N . ALA A 1 116 ? 18.563 6.678 -12.324 1.00 55.34 116 ALA A N 1
ATOM 858 C CA . ALA A 1 116 ? 17.352 7.325 -12.864 1.00 55.34 116 ALA A CA 1
ATOM 859 C C . ALA A 1 116 ? 16.217 7.524 -11.838 1.00 55.34 116 ALA A C 1
ATOM 861 O O . ALA A 1 116 ? 15.148 8.019 -12.196 1.00 55.34 116 ALA A O 1
ATOM 862 N N . ALA A 1 117 ? 16.440 7.157 -10.573 1.00 62.94 117 ALA A N 1
ATOM 863 C CA . ALA A 1 117 ? 15.490 7.359 -9.482 1.00 62.94 117 ALA A CA 1
ATOM 864 C C . ALA A 1 117 ? 15.835 8.596 -8.658 1.00 62.94 117 ALA A C 1
ATOM 866 O O . ALA A 1 117 ? 17.008 8.879 -8.414 1.00 62.94 117 ALA A O 1
ATOM 867 N N . SER A 1 118 ? 14.823 9.279 -8.121 1.00 75.12 118 SER A N 1
ATOM 868 C CA . SER A 1 118 ? 15.075 10.220 -7.034 1.00 75.12 118 SER A CA 1
ATOM 869 C C . SER A 1 118 ? 15.519 9.426 -5.793 1.00 75.12 118 SER A C 1
ATOM 871 O O . SER A 1 118 ? 14.870 8.456 -5.396 1.00 75.12 118 SER A O 1
ATOM 873 N N . ALA A 1 119 ? 16.637 9.811 -5.171 1.00 80.75 119 ALA A N 1
ATOM 874 C CA . ALA A 1 119 ? 17.109 9.158 -3.943 1.00 80.75 119 ALA A CA 1
ATOM 875 C C . ALA A 1 119 ? 16.063 9.237 -2.814 1.00 80.75 119 ALA A C 1
ATOM 877 O O . ALA A 1 119 ? 15.956 8.329 -1.992 1.00 80.75 119 ALA A O 1
ATOM 878 N N . ALA A 1 120 ? 15.254 10.301 -2.820 1.00 84.50 120 ALA A N 1
ATOM 879 C CA . ALA A 1 120 ? 14.147 10.484 -1.894 1.00 84.50 120 ALA A CA 1
ATOM 880 C C . ALA A 1 120 ? 13.055 9.417 -2.071 1.00 84.50 120 ALA A C 1
ATOM 882 O O . ALA A 1 120 ? 12.589 8.867 -1.077 1.00 84.50 120 ALA A O 1
ATOM 883 N N . ASP A 1 121 ? 12.673 9.079 -3.306 1.00 85.00 121 ASP A N 1
ATOM 884 C CA . ASP A 1 121 ? 11.653 8.055 -3.562 1.00 85.00 121 ASP A CA 1
ATOM 885 C C . ASP A 1 121 ? 12.152 6.652 -3.249 1.00 85.00 121 ASP A C 1
ATOM 887 O O . ASP A 1 121 ? 11.378 5.830 -2.760 1.00 85.00 121 ASP A O 1
ATOM 891 N N . VAL A 1 122 ? 13.438 6.377 -3.480 1.00 87.19 122 VAL A N 1
ATOM 892 C CA . VAL A 1 122 ? 14.063 5.106 -3.089 1.00 87.19 122 VAL A CA 1
ATOM 893 C C . VAL A 1 122 ? 13.967 4.924 -1.575 1.00 87.19 122 VAL A C 1
ATOM 895 O O . VAL A 1 122 ? 13.416 3.921 -1.121 1.00 87.19 122 VAL A O 1
ATOM 898 N N . GLU A 1 123 ? 14.427 5.910 -0.803 1.00 90.12 123 GLU A N 1
ATOM 899 C CA . GLU A 1 123 ? 14.401 5.853 0.662 1.00 90.12 123 GLU A CA 1
ATOM 900 C C . GLU A 1 123 ? 12.963 5.790 1.196 1.00 90.12 123 GLU A C 1
ATOM 902 O O . GLU A 1 123 ? 12.614 4.919 1.995 1.00 90.12 123 GLU A O 1
ATOM 907 N N . ALA A 1 124 ? 12.078 6.652 0.691 1.00 91.44 124 ALA A N 1
ATOM 908 C CA . ALA A 1 124 ? 10.682 6.683 1.112 1.00 91.44 124 ALA A CA 1
ATOM 909 C C . ALA A 1 124 ? 9.923 5.400 0.739 1.00 91.44 124 ALA A C 1
ATOM 911 O O . ALA A 1 124 ? 8.969 5.035 1.426 1.00 91.44 124 ALA A O 1
ATOM 912 N N . SER A 1 125 ? 10.338 4.683 -0.307 1.00 92.69 125 SER A N 1
ATOM 913 C CA . SER A 1 125 ? 9.681 3.455 -0.764 1.00 92.69 125 SER A CA 1
ATOM 914 C C . SER A 1 125 ? 10.180 2.179 -0.099 1.00 92.69 125 SER A C 1
ATOM 916 O O . SER A 1 125 ? 9.566 1.134 -0.309 1.00 92.69 125 SER A O 1
ATOM 918 N N . VAL A 1 126 ? 11.258 2.231 0.687 1.00 94.88 126 VAL A N 1
ATOM 919 C CA . VAL A 1 126 ? 11.891 1.024 1.229 1.00 94.88 126 VAL A CA 1
ATOM 920 C C . VAL A 1 126 ? 10.910 0.205 2.076 1.00 94.88 126 VAL A C 1
ATOM 922 O O . VAL A 1 126 ? 10.265 0.717 2.998 1.00 94.88 126 VAL A O 1
ATOM 925 N N . ILE A 1 127 ? 10.822 -1.087 1.759 1.00 96.75 127 ILE A N 1
ATOM 926 C CA . ILE A 1 127 ? 10.166 -2.134 2.544 1.00 96.75 127 ILE A CA 1
ATOM 927 C C . ILE A 1 127 ? 11.217 -3.205 2.816 1.00 96.75 127 ILE A C 1
ATOM 929 O O . ILE A 1 127 ? 11.700 -3.852 1.884 1.00 96.75 127 ILE A O 1
ATOM 933 N N . ARG A 1 128 ? 11.567 -3.402 4.089 1.00 94.75 128 ARG A N 1
ATOM 934 C CA . ARG A 1 128 ? 12.544 -4.414 4.511 1.00 94.75 128 ARG A CA 1
ATOM 935 C C . ARG A 1 128 ? 11.832 -5.665 4.995 1.00 94.75 128 ARG A C 1
ATOM 937 O O . ARG A 1 128 ? 10.957 -5.589 5.854 1.00 94.75 128 ARG A O 1
ATOM 944 N N . TYR A 1 129 ? 12.234 -6.817 4.474 1.00 93.31 129 TYR A N 1
ATOM 945 C CA . TYR A 1 129 ? 11.765 -8.109 4.957 1.00 93.31 129 TYR A CA 1
ATOM 946 C C . TYR A 1 129 ? 12.887 -9.140 4.885 1.00 93.31 129 TYR A C 1
ATOM 948 O O . TYR A 1 129 ? 13.356 -9.490 3.802 1.00 93.31 129 TYR A O 1
ATOM 956 N N . LEU A 1 130 ? 13.307 -9.642 6.050 1.00 91.38 130 LEU A N 1
ATOM 957 C CA . LEU A 1 130 ? 14.479 -10.512 6.189 1.00 91.38 130 LEU A CA 1
ATOM 958 C C . LEU A 1 130 ? 15.721 -9.856 5.556 1.00 91.38 130 LEU A C 1
ATOM 960 O O . LEU A 1 130 ? 16.117 -8.774 5.976 1.00 91.38 130 LEU A O 1
ATOM 964 N N . SER A 1 131 ? 16.326 -10.495 4.554 1.00 90.38 131 SER A N 1
ATOM 965 C CA . SER A 1 131 ? 17.476 -9.982 3.801 1.00 90.38 131 SER A CA 1
ATOM 966 C C . SER A 1 131 ? 17.091 -9.293 2.485 1.00 90.38 131 SER A C 1
ATOM 968 O O . SER A 1 131 ? 17.969 -9.023 1.667 1.00 90.38 131 SER A O 1
ATOM 970 N N . ALA A 1 132 ? 15.796 -9.071 2.232 1.00 91.19 132 ALA A N 1
ATOM 971 C CA . ALA A 1 132 ? 15.291 -8.466 1.005 1.00 91.19 132 ALA A CA 1
ATOM 972 C C . ALA A 1 132 ? 14.807 -7.029 1.237 1.00 91.19 132 ALA A C 1
ATOM 974 O O . ALA A 1 132 ? 14.222 -6.704 2.274 1.00 91.19 132 ALA A O 1
ATOM 975 N N . GLU A 1 133 ? 15.012 -6.190 0.222 1.00 94.50 133 GLU A N 1
ATOM 976 C CA . GLU A 1 133 ? 14.499 -4.825 0.169 1.00 94.50 133 GLU A CA 1
ATOM 977 C C . GLU A 1 133 ? 13.663 -4.627 -1.094 1.00 94.50 133 GLU A C 1
ATOM 979 O O . GLU A 1 133 ? 14.104 -4.910 -2.213 1.00 94.50 133 GLU A O 1
ATOM 984 N N . PHE A 1 134 ? 12.463 -4.092 -0.911 1.00 94.81 134 PHE A N 1
ATOM 985 C CA . PHE A 1 134 ? 11.539 -3.775 -1.988 1.00 94.81 134 PHE A CA 1
ATOM 986 C C . PHE A 1 134 ? 11.284 -2.276 -2.041 1.00 94.81 134 PHE A C 1
ATOM 988 O O . PHE A 1 134 ? 11.256 -1.609 -1.012 1.00 94.81 134 PHE A O 1
ATOM 995 N N . HIS A 1 135 ? 11.103 -1.765 -3.253 1.00 93.50 135 HIS A N 1
ATOM 996 C CA . HIS A 1 135 ? 10.969 -0.330 -3.509 1.00 93.50 135 HIS A CA 1
ATOM 997 C C . HIS A 1 135 ? 9.838 -0.029 -4.491 1.00 93.50 135 HIS A C 1
ATOM 999 O O . HIS A 1 135 ? 9.274 1.062 -4.488 1.00 93.50 135 HIS A O 1
ATOM 1005 N N . VAL A 1 136 ? 9.517 -0.984 -5.365 1.00 92.81 136 VAL A N 1
ATOM 1006 C CA . VAL A 1 136 ? 8.549 -0.776 -6.439 1.00 92.81 136 VAL A CA 1
ATOM 1007 C C . VAL A 1 136 ? 7.485 -1.860 -6.439 1.00 92.81 136 VAL A C 1
ATOM 1009 O O . VAL A 1 136 ? 7.769 -3.027 -6.162 1.00 92.81 136 VAL A O 1
ATOM 1012 N N . VAL A 1 137 ? 6.271 -1.462 -6.801 1.00 94.81 137 VAL A N 1
ATOM 1013 C CA . VAL A 1 137 ? 5.188 -2.351 -7.216 1.00 94.81 137 VAL A CA 1
ATOM 1014 C C . VAL A 1 137 ? 5.322 -2.582 -8.718 1.00 94.81 137 VAL A C 1
ATOM 1016 O O . VAL A 1 137 ? 5.516 -1.635 -9.487 1.00 94.81 137 VAL A O 1
ATOM 1019 N N . MET A 1 138 ? 5.226 -3.841 -9.137 1.00 92.81 138 MET A N 1
ATOM 1020 C CA . MET A 1 138 ? 5.233 -4.199 -10.549 1.00 92.81 138 MET A CA 1
ATOM 1021 C C . MET A 1 138 ? 3.842 -4.008 -11.158 1.00 92.81 138 MET A C 1
ATOM 1023 O O . MET A 1 138 ? 2.830 -4.409 -10.581 1.00 92.81 138 MET A O 1
ATOM 1027 N N . ARG A 1 139 ? 3.781 -3.439 -12.358 1.00 90.81 139 ARG A N 1
ATOM 1028 C CA . ARG A 1 139 ? 2.568 -3.411 -13.175 1.00 90.81 139 ARG A CA 1
ATOM 1029 C C . ARG A 1 139 ? 2.298 -4.810 -13.715 1.00 90.81 139 ARG A C 1
ATOM 1031 O O . ARG A 1 139 ? 3.220 -5.535 -14.089 1.00 90.81 139 ARG A O 1
ATOM 1038 N N . ALA A 1 140 ? 1.028 -5.190 -13.751 1.00 85.75 140 ALA A N 1
ATOM 1039 C CA . ALA A 1 140 ? 0.625 -6.432 -14.388 1.00 85.75 140 ALA A CA 1
ATOM 1040 C C . ALA A 1 140 ? 0.661 -6.229 -15.907 1.00 85.75 140 ALA A C 1
ATOM 1042 O O . ALA A 1 140 ? 0.061 -5.281 -16.418 1.00 85.75 140 ALA A O 1
ATOM 1043 N N . ARG A 1 141 ? 1.344 -7.122 -16.631 1.00 66.44 141 ARG A N 1
ATOM 1044 C CA . ARG A 1 141 ? 1.195 -7.196 -18.087 1.00 66.44 141 ARG A CA 1
ATOM 1045 C C . ARG A 1 141 ? -0.181 -7.787 -18.370 1.00 66.44 141 ARG A C 1
ATOM 1047 O O . ARG A 1 141 ? -0.474 -8.883 -17.900 1.00 66.44 141 ARG A O 1
ATOM 1054 N N . THR A 1 142 ? -1.016 -7.013 -19.050 1.00 54.22 142 THR A N 1
ATOM 1055 C CA . THR A 1 142 ? -2.307 -7.469 -19.583 1.00 54.22 142 THR A CA 1
ATOM 1056 C C . THR A 1 142 ? -2.127 -7.932 -21.015 1.00 54.22 142 THR A C 1
ATOM 1058 O O . THR A 1 142 ? -1.205 -7.406 -21.682 1.00 54.22 142 THR A O 1
#

Foldseek 3Di:
DDPVVVVVVLVPDDPVRVVVVVVLVVLCVVCVVVVAAALPPDDLLVNLVVLLVLLQVDPPAFPPPPAQWDFLQSSVVVCVVSVNHRPHDSVNNLVSVVVCCVVVSWPFDQDPDPPRDDPVSQVSRWDDDDPDTTTITGHDDD

Sequence (142 aa):
MSAKDITALLDELSPAGLASVEAFARQVRDLERRGVQPLSGLAREDFAARVQAAANSSRNAWPTSGSDKVFVSVLFAELAASGATVGIDLDAFKACLLEAHRARLLSLSRCDLVEAASAADVEASVIRYLSAEFHVVMRART

Radius of gyration: 17.46 Å; chains: 1; bounding box: 43×30×49 Å

Organism: NCBI:txid889272

Secondary structure (DSSP, 8-state):
--HHHHHHHHHTS-HHHHHHHHHHHHHHHHHHHTT---STT--HHHHHHHHHHHHHH-SSS-SSTT--EEEHHHHHHHHHHHTTTTT--HHHHHHHHHHHHHTTSS-EE----GGGS-HHHHHHH-EEETTEEE-EEEPPP-